Protein AF-A0A4S4A2S8-F1 (afdb_monomer)

Mean predicted aligned error: 8.16 Å

Sequence (67 aa):
MNKAKLYKIIDLLDEIRIVNEMIQLHLSHNDVAMMLGQYQHRKNRLIEDLAYELGQNNSKTTILTGL

Radius of gyration: 14.87 Å; Cα contacts (8 Å, |Δi|>4): 34; chains: 1; bounding box: 27×33×38 Å

Nearest PDB structures (foldseek):
  6b87-assembly1_A-2  TM=9.340E-01  e=3.901E-01  synthetic construct
  8cws-assembly1_B  TM=9.666E-01  e=5.372E-01  synthetic construct
  8cwy-assembly1_F  TM=9.658E-01  e=6.939E-01  synthetic construct
  8cwy-assembly1_B  TM=9.657E-01  e=7.398E-01  synthetic construct
  5lcy-assembly1_C  TM=7.590E-01  e=5.727E-01  Salmonella enterica subsp. enterica serovar Typhimurium

Organism: NCBI:txid2565924

Foldseek 3Di:
DDPVLVVLLVVLVVVLVVLVVVLVVCVVVVHDPVSNVVSVVVNVVSVVVNCVSVVVPPPPPPPPPDD

Solvent-accessible surface area (backbone atoms only — not comparable to full-atom values): 3969 Å² total; per-residue (Å²): 134,56,70,70,60,51,51,53,48,52,53,41,52,53,51,44,50,53,39,50,54,54,40,50,52,34,65,73,66,78,45,64,67,67,61,45,50,52,38,54,53,52,42,52,53,45,50,50,53,45,31,51,72,72,65,50,76,74,70,79,77,77,74,80,74,81,134

pLDDT: mean 83.95, std 18.53, range [37.31, 98.44]

Structure (mmCIF, N/CA/C/O backbone):
data_AF-A0A4S4A2S8-F1
#
_entry.id   AF-A0A4S4A2S8-F1
#
loop_
_atom_site.group_PDB
_atom_site.id
_atom_site.type_symbol
_atom_site.label_atom_id
_atom_site.label_alt_id
_atom_site.label_comp_id
_atom_site.label_asym_id
_atom_site.label_entity_id
_atom_site.label_seq_id
_atom_site.pdbx_PDB_ins_code
_atom_site.Cartn_x
_atom_site.Cartn_y
_atom_site.Cartn_z
_atom_site.occupancy
_atom_site.B_iso_or_equiv
_atom_site.auth_seq_id
_atom_site.auth_comp_id
_atom_site.auth_asym_id
_atom_site.auth_atom_id
_atom_site.pdbx_PDB_model_num
ATOM 1 N N . MET A 1 1 ? -6.654 -1.381 19.803 1.00 75.69 1 MET A N 1
ATOM 2 C CA . MET A 1 1 ? -7.018 -1.390 18.367 1.00 75.69 1 MET A CA 1
ATOM 3 C C . MET A 1 1 ? -8.247 -2.272 18.193 1.00 75.69 1 MET A C 1
ATOM 5 O O . MET A 1 1 ? -8.255 -3.348 18.776 1.00 75.69 1 MET A O 1
ATOM 9 N N . ASN A 1 2 ? -9.305 -1.818 17.510 1.00 89.00 2 ASN A N 1
ATOM 10 C CA . ASN A 1 2 ? -10.514 -2.637 17.321 1.00 89.00 2 ASN A CA 1
ATOM 11 C C . ASN A 1 2 ? -10.353 -3.596 16.119 1.00 89.00 2 ASN A C 1
ATOM 13 O O . ASN A 1 2 ? -9.451 -3.413 15.302 1.00 89.00 2 ASN A O 1
ATOM 17 N N . LYS A 1 3 ? -11.206 -4.629 16.020 1.00 91.50 3 LYS A N 1
ATOM 18 C CA . LYS A 1 3 ? -11.106 -5.652 14.959 1.00 91.50 3 LYS A CA 1
ATOM 19 C C . LYS A 1 3 ? -11.200 -5.058 13.551 1.00 91.50 3 LYS A C 1
ATOM 21 O O . LYS A 1 3 ? -10.414 -5.430 12.694 1.00 91.50 3 LYS A O 1
ATOM 26 N N . ALA A 1 4 ? -12.112 -4.110 13.332 1.00 92.31 4 ALA A N 1
ATOM 27 C CA . ALA A 1 4 ? -12.287 -3.458 12.033 1.00 92.31 4 ALA A CA 1
ATOM 28 C C . ALA A 1 4 ? -11.008 -2.742 11.573 1.00 92.31 4 ALA A C 1
ATOM 30 O O . ALA A 1 4 ?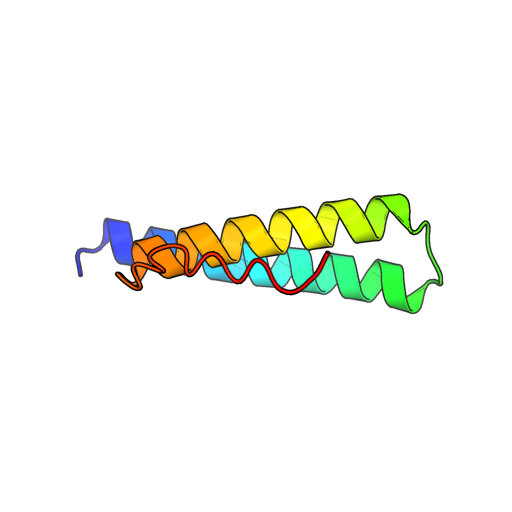 -10.586 -2.878 10.431 1.00 92.31 4 ALA A O 1
ATOM 31 N N . LYS A 1 5 ? -10.349 -2.042 12.498 1.00 92.38 5 LYS A N 1
ATOM 32 C CA . LYS A 1 5 ? -9.080 -1.362 12.257 1.00 92.38 5 LYS A CA 1
ATOM 33 C C . LYS A 1 5 ? -7.944 -2.339 11.949 1.00 92.38 5 LYS A C 1
ATOM 35 O O . LYS A 1 5 ? -7.141 -2.073 11.066 1.00 92.38 5 LYS A O 1
ATOM 40 N N . LEU A 1 6 ? -7.898 -3.481 12.638 1.00 94.31 6 LEU A N 1
ATOM 41 C CA . LEU A 1 6 ? -6.923 -4.535 12.345 1.00 94.31 6 LEU A CA 1
ATOM 42 C C . LEU A 1 6 ? -7.117 -5.115 10.935 1.00 94.31 6 LEU A C 1
ATOM 44 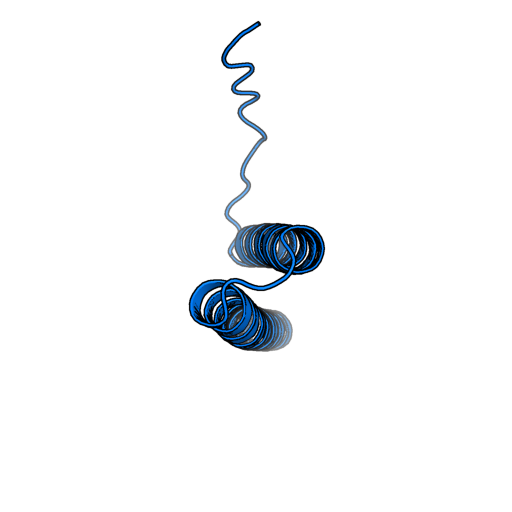O O . LEU A 1 6 ? -6.139 -5.235 10.209 1.00 94.31 6 LEU A O 1
ATOM 48 N N . TYR A 1 7 ? -8.355 -5.433 10.540 1.00 96.88 7 TYR A N 1
ATOM 49 C CA . TYR A 1 7 ? -8.639 -5.932 9.189 1.00 96.88 7 TYR A CA 1
ATOM 50 C C . TYR A 1 7 ? -8.266 -4.911 8.118 1.00 96.88 7 TYR A C 1
ATOM 52 O O . TYR A 1 7 ? -7.550 -5.253 7.189 1.00 96.88 7 TYR A O 1
ATOM 60 N N . LYS A 1 8 ? -8.619 -3.637 8.321 1.00 95.62 8 LYS A N 1
ATOM 61 C CA . LYS A 1 8 ? -8.228 -2.563 7.404 1.00 95.62 8 LYS A CA 1
ATOM 62 C C . LYS A 1 8 ? -6.707 -2.457 7.231 1.00 95.62 8 LYS A C 1
ATOM 64 O O . LYS A 1 8 ? -6.230 -2.241 6.125 1.00 95.62 8 LYS A O 1
ATOM 69 N N . ILE A 1 9 ? -5.939 -2.612 8.311 1.00 96.50 9 ILE A N 1
ATOM 70 C CA . ILE A 1 9 ? -4.470 -2.621 8.244 1.00 96.50 9 ILE A CA 1
ATOM 71 C C . ILE A 1 9 ? -3.958 -3.823 7.441 1.00 96.50 9 I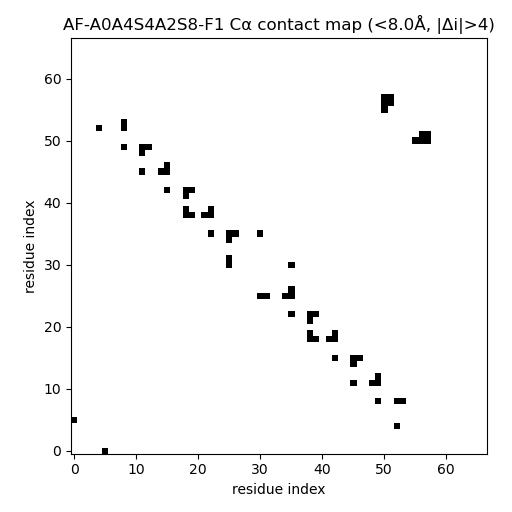LE A C 1
ATOM 73 O O . ILE A 1 9 ? -3.041 -3.659 6.642 1.00 96.50 9 ILE A O 1
ATOM 77 N N . ILE A 1 10 ? -4.536 -5.011 7.638 1.00 97.62 10 ILE A N 1
ATOM 78 C CA . ILE A 1 10 ? -4.169 -6.215 6.877 1.00 97.62 10 ILE A CA 1
ATOM 79 C C . ILE A 1 10 ? -4.451 -6.001 5.384 1.00 97.62 10 ILE A C 1
ATOM 81 O O . ILE A 1 10 ? -3.556 -6.220 4.572 1.00 97.62 10 ILE A O 1
ATOM 85 N N . ASP A 1 11 ? -5.630 -5.481 5.040 1.00 98.00 11 ASP A N 1
ATOM 86 C CA . ASP A 1 11 ? -6.015 -5.201 3.653 1.00 98.00 11 ASP A CA 1
ATOM 87 C C . ASP A 1 11 ? -5.044 -4.208 2.987 1.00 98.00 11 ASP A C 1
ATOM 89 O O . ASP A 1 11 ? -4.585 -4.432 1.866 1.00 98.00 11 ASP A O 1
ATOM 93 N N . LEU A 1 12 ? -4.662 -3.139 3.699 1.00 98.12 12 LEU A N 1
ATOM 94 C CA . LEU A 1 12 ? -3.677 -2.163 3.218 1.00 98.12 12 LEU A CA 1
ATOM 95 C C . LEU A 1 12 ? -2.300 -2.800 2.980 1.00 98.12 12 LEU A C 1
ATOM 97 O O . LEU A 1 12 ? -1.638 -2.482 1.991 1.00 98.12 12 LEU A O 1
ATOM 101 N N . LEU A 1 13 ? -1.854 -3.696 3.865 1.00 98.19 13 LEU A N 1
ATOM 102 C CA . LEU A 1 13 ? -0.577 -4.399 3.707 1.00 98.19 13 LEU A CA 1
ATOM 103 C C . LEU A 1 13 ? -0.587 -5.332 2.491 1.00 98.19 13 LEU A C 1
ATOM 105 O O . LEU A 1 13 ? 0.397 -5.366 1.746 1.00 98.19 13 LEU A O 1
ATOM 109 N N . ASP A 1 14 ? -1.688 -6.046 2.265 1.00 98.44 14 ASP A N 1
ATOM 110 C CA . ASP A 1 14 ? -1.849 -6.900 1.089 1.00 98.44 14 ASP A CA 1
ATOM 111 C C . ASP A 1 14 ? -1.870 -6.084 -0.205 1.00 98.44 14 ASP A C 1
ATOM 113 O O . ASP A 1 14 ? -1.193 -6.437 -1.174 1.00 98.44 14 ASP A O 1
ATOM 117 N N . GLU A 1 15 ? -2.560 -4.943 -0.218 1.00 98.19 15 GLU A N 1
ATOM 118 C CA . GLU A 1 15 ? -2.573 -4.066 -1.387 1.00 98.19 15 GLU A CA 1
ATOM 119 C C . GLU A 1 15 ? -1.182 -3.477 -1.675 1.00 98.19 15 GLU A C 1
ATOM 121 O O . GLU A 1 15 ? -0.735 -3.466 -2.824 1.00 98.19 15 GLU A O 1
ATOM 126 N N . ILE A 1 16 ? -0.443 -3.058 -0.640 1.00 98.19 16 ILE A N 1
ATOM 127 C CA . ILE A 1 16 ? 0.947 -2.593 -0.780 1.00 98.19 16 ILE A CA 1
ATOM 128 C C . ILE A 1 16 ? 1.834 -3.694 -1.368 1.00 98.19 16 ILE A C 1
ATOM 130 O O . ILE A 1 16 ? 2.672 -3.408 -2.229 1.00 98.19 16 ILE A O 1
ATOM 134 N N . ARG A 1 17 ? 1.669 -4.947 -0.924 1.00 98.19 17 ARG A N 1
ATOM 135 C CA . ARG A 1 17 ? 2.415 -6.091 -1.462 1.00 98.19 17 ARG A CA 1
ATOM 136 C C . ARG A 1 17 ? 2.151 -6.266 -2.956 1.00 98.19 17 ARG A C 1
ATOM 138 O O . ARG A 1 17 ? 3.108 -6.288 -3.726 1.00 98.19 17 ARG A O 1
ATOM 145 N N . ILE A 1 18 ? 0.884 -6.284 -3.368 1.00 98.00 18 ILE A N 1
ATOM 146 C CA . ILE A 1 18 ? 0.485 -6.408 -4.779 1.00 98.00 18 ILE A CA 1
ATOM 147 C C . ILE A 1 18 ? 1.067 -5.260 -5.616 1.00 98.00 18 ILE A C 1
ATOM 149 O O . ILE A 1 18 ? 1.637 -5.481 -6.683 1.00 98.00 18 ILE A O 1
ATOM 153 N N . VAL A 1 19 ? 0.982 -4.017 -5.133 1.00 97.44 19 VAL A N 1
ATOM 154 C CA . VAL A 1 19 ? 1.535 -2.861 -5.856 1.00 97.44 19 VAL A CA 1
ATOM 155 C C . VAL A 1 19 ? 3.062 -2.950 -5.975 1.00 97.44 19 VAL A C 1
ATOM 157 O O . VAL A 1 19 ? 3.609 -2.602 -7.020 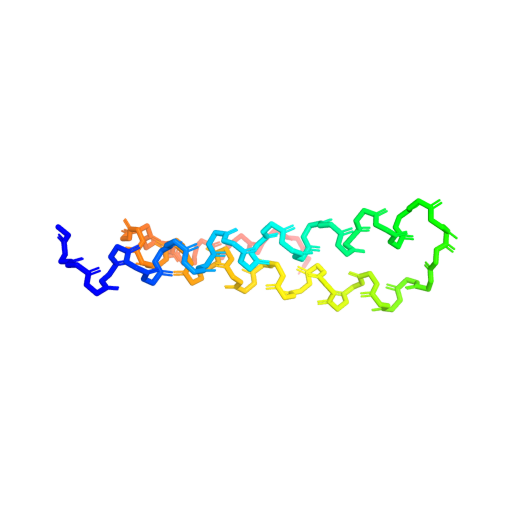1.00 97.44 19 VAL A O 1
ATOM 160 N N . ASN A 1 20 ? 3.766 -3.447 -4.953 1.00 96.44 20 ASN A N 1
ATOM 161 C CA . ASN A 1 20 ? 5.209 -3.684 -5.043 1.00 96.44 20 ASN A CA 1
ATOM 162 C C . ASN A 1 20 ? 5.559 -4.741 -6.100 1.00 96.44 20 ASN A C 1
ATOM 164 O O . ASN A 1 20 ? 6.520 -4.540 -6.840 1.00 96.44 20 ASN A O 1
ATOM 168 N N . GLU A 1 21 ? 4.785 -5.824 -6.201 1.00 95.69 21 GLU A N 1
ATOM 169 C CA . GLU A 1 21 ? 4.963 -6.848 -7.241 1.00 95.69 21 GLU A CA 1
ATOM 170 C C . GLU A 1 21 ? 4.784 -6.233 -8.645 1.00 95.69 21 GLU A C 1
ATOM 172 O O . GLU A 1 21 ? 5.611 -6.454 -9.530 1.00 95.69 21 GLU A O 1
ATOM 177 N N . MET A 1 22 ? 3.789 -5.357 -8.831 1.00 93.81 22 MET A N 1
ATOM 178 C CA . MET A 1 22 ? 3.586 -4.636 -10.097 1.00 93.81 22 MET A CA 1
ATOM 179 C C . MET A 1 22 ? 4.733 -3.677 -10.430 1.00 93.81 22 MET A C 1
ATOM 181 O O . MET A 1 22 ? 5.163 -3.609 -11.583 1.00 93.81 22 MET A O 1
ATOM 185 N N . ILE A 1 23 ? 5.260 -2.955 -9.438 1.00 94.00 23 ILE A N 1
ATOM 186 C CA . ILE A 1 23 ? 6.441 -2.094 -9.608 1.00 94.00 23 ILE A CA 1
ATOM 187 C C . ILE A 1 23 ? 7.645 -2.931 -10.049 1.00 94.00 23 ILE A C 1
ATOM 189 O O . ILE A 1 23 ? 8.329 -2.562 -11.001 1.00 94.00 23 ILE A O 1
ATOM 193 N N . GLN A 1 24 ? 7.893 -4.061 -9.383 1.00 92.88 24 GLN A N 1
ATOM 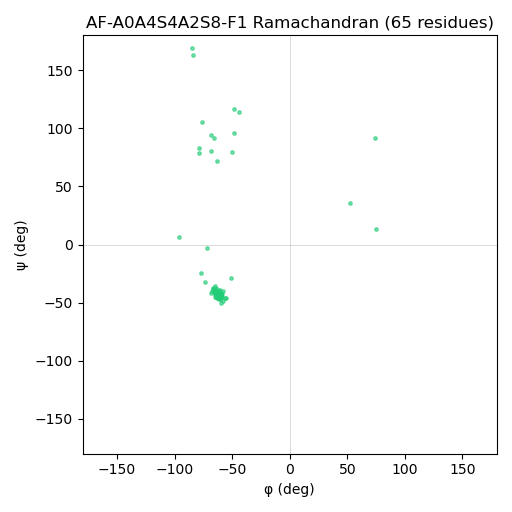194 C CA . GLN A 1 24 ? 8.999 -4.956 -9.724 1.00 92.88 24 GLN A CA 1
ATOM 195 C C . GLN A 1 24 ? 8.865 -5.516 -11.138 1.00 92.88 24 GLN A C 1
ATOM 197 O O . GLN A 1 24 ? 9.860 -5.568 -11.855 1.00 92.88 24 GLN A O 1
ATOM 202 N N . LEU A 1 25 ? 7.649 -5.873 -11.557 1.00 91.31 25 LEU A N 1
ATOM 203 C CA . LEU A 1 25 ? 7.379 -6.339 -12.912 1.00 91.31 25 LEU A CA 1
ATOM 204 C C . LEU A 1 25 ? 7.742 -5.276 -13.958 1.00 91.31 25 LEU A C 1
ATOM 206 O O . LEU A 1 25 ? 8.426 -5.586 -14.925 1.00 91.31 25 LEU A O 1
ATOM 210 N N . HIS A 1 26 ? 7.372 -4.012 -13.754 1.00 87.56 26 HIS A N 1
ATOM 211 C CA . HIS A 1 26 ? 7.692 -2.960 -14.729 1.00 87.56 26 HIS A CA 1
ATOM 212 C C . HIS A 1 26 ? 9.180 -2.576 -14.714 1.00 87.56 26 HIS A C 1
ATOM 214 O O . HIS A 1 26 ? 9.747 -2.269 -15.761 1.00 87.56 26 HIS A O 1
ATOM 220 N N . LEU A 1 27 ? 9.838 -2.644 -13.551 1.00 86.56 27 LEU A N 1
ATOM 221 C CA . LEU A 1 27 ? 11.287 -2.442 -13.441 1.00 86.56 27 LEU A CA 1
ATOM 222 C C . LEU A 1 27 ? 12.086 -3.558 -14.129 1.00 86.56 27 LEU A C 1
ATOM 224 O O . LEU A 1 27 ? 13.118 -3.276 -14.731 1.00 86.56 27 LEU A O 1
ATOM 228 N N . SER A 1 28 ? 11.629 -4.813 -14.055 1.00 82.94 28 SER A N 1
ATOM 229 C CA . SER A 1 28 ? 12.337 -5.957 -14.646 1.00 82.94 28 SER A CA 1
ATOM 230 C C . SER A 1 28 ? 12.182 -6.059 -16.164 1.00 82.94 28 SER A C 1
ATOM 232 O O . SER A 1 28 ? 13.064 -6.606 -16.822 1.00 82.94 28 SER A O 1
ATOM 234 N N . HIS A 1 29 ? 11.108 -5.501 -16.729 1.00 80.06 29 HIS A N 1
ATOM 235 C CA . HIS A 1 29 ? 10.830 -5.542 -18.168 1.00 80.06 29 HIS A CA 1
ATOM 236 C C . HIS A 1 29 ? 11.296 -4.287 -18.925 1.00 80.06 29 HIS A C 1
ATOM 238 O O . HIS A 1 29 ? 11.040 -4.181 -20.123 1.00 80.06 29 HIS A O 1
ATOM 244 N N . ASN A 1 30 ? 12.003 -3.355 -18.264 1.00 68.88 30 ASN A N 1
ATOM 245 C CA . ASN A 1 30 ? 12.370 -2.052 -18.845 1.00 68.88 30 ASN A CA 1
ATOM 246 C C . ASN A 1 30 ? 11.136 -1.314 -19.411 1.00 68.88 30 ASN A C 1
ATOM 248 O O . ASN A 1 30 ? 11.185 -0.672 -20.462 1.00 68.88 30 ASN A O 1
ATOM 252 N N . ASP A 1 31 ? 10.006 -1.475 -18.723 1.00 67.44 31 ASP A N 1
ATOM 253 C CA . ASP A 1 31 ? 8.690 -1.132 -19.238 1.00 67.44 31 ASP A CA 1
ATOM 254 C C . ASP A 1 31 ? 8.347 0.354 -19.019 1.00 67.44 31 ASP A C 1
ATOM 256 O O . ASP A 1 31 ? 9.035 1.092 -18.308 1.00 67.44 31 ASP A O 1
ATOM 260 N N . VAL A 1 32 ? 7.264 0.804 -19.655 1.00 73.50 32 VAL A N 1
ATOM 261 C CA . VAL A 1 32 ? 6.853 2.212 -19.790 1.00 73.50 32 VAL A CA 1
ATOM 262 C C . VAL A 1 32 ? 6.885 2.982 -18.455 1.00 73.50 32 VAL A C 1
ATOM 264 O O . VAL A 1 32 ? 6.077 2.744 -17.554 1.00 73.50 32 VAL A O 1
ATOM 267 N N . ALA A 1 33 ? 7.750 4.003 -18.374 1.00 79.25 33 ALA A N 1
ATOM 268 C CA . ALA A 1 33 ? 7.943 4.870 -17.200 1.00 79.25 33 ALA A CA 1
ATOM 269 C C . ALA A 1 33 ? 6.638 5.469 -16.630 1.00 79.25 33 ALA A C 1
ATOM 271 O O . ALA A 1 33 ? 6.524 5.702 -15.426 1.00 79.25 33 ALA A O 1
ATOM 272 N N . MET A 1 34 ? 5.630 5.679 -17.482 1.00 83.19 34 MET A N 1
ATOM 273 C CA . MET A 1 34 ? 4.310 6.162 -17.075 1.00 83.19 34 MET A CA 1
ATOM 274 C C . MET A 1 34 ? 3.579 5.176 -16.149 1.00 83.19 34 MET A C 1
ATOM 276 O O . MET A 1 34 ? 3.023 5.596 -15.136 1.00 83.19 34 MET A O 1
ATOM 280 N N . MET A 1 35 ? 3.589 3.877 -16.467 1.00 86.69 35 MET A N 1
ATOM 281 C CA . MET A 1 35 ? 2.905 2.853 -15.665 1.00 86.69 35 MET A CA 1
ATOM 282 C C . MET A 1 35 ? 3.598 2.677 -14.315 1.00 86.69 35 MET A C 1
ATOM 284 O O . MET A 1 35 ? 2.942 2.649 -13.274 1.00 86.69 35 MET A O 1
ATOM 288 N N . LEU A 1 36 ? 4.933 2.668 -14.321 1.00 90.50 36 LEU A N 1
ATOM 289 C CA . LEU A 1 36 ? 5.736 2.657 -13.102 1.00 90.50 36 LEU A CA 1
ATOM 290 C C . LEU A 1 36 ? 5.382 3.834 -12.177 1.00 90.50 36 LEU A C 1
ATOM 2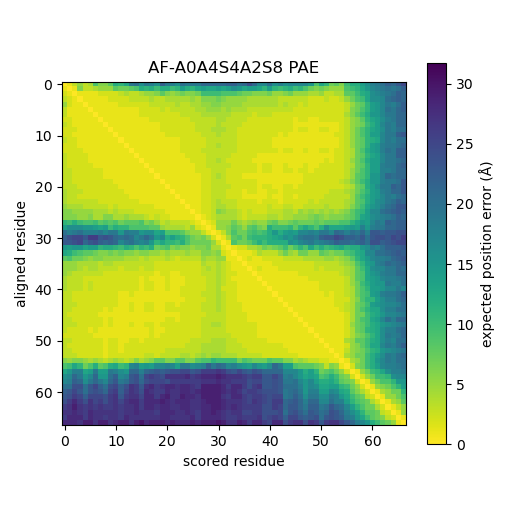92 O O . LEU A 1 36 ? 5.159 3.628 -10.983 1.00 90.50 36 LEU A O 1
ATOM 296 N N . GLY A 1 37 ? 5.258 5.046 -12.729 1.0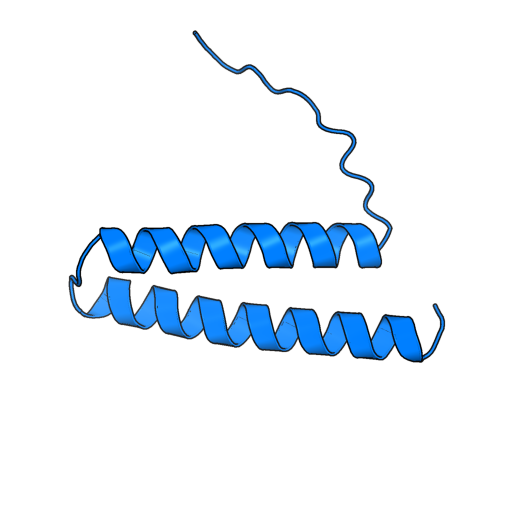0 91.19 37 GLY A N 1
ATOM 297 C CA . GLY A 1 37 ? 4.860 6.234 -11.970 1.00 91.19 37 GLY A CA 1
ATOM 298 C C . GLY A 1 37 ? 3.474 6.108 -11.323 1.00 91.19 37 GLY A C 1
ATOM 299 O O . GLY A 1 37 ? 3.295 6.501 -10.170 1.00 91.19 37 GLY A O 1
ATOM 300 N N . GLN A 1 38 ? 2.504 5.498 -12.013 1.00 93.62 38 GLN A N 1
ATOM 301 C CA . GLN A 1 38 ? 1.165 5.261 -11.458 1.00 93.62 38 GLN A CA 1
ATOM 302 C C . GLN A 1 38 ? 1.200 4.299 -10.264 1.00 93.62 38 GLN A C 1
ATOM 304 O O . GLN A 1 38 ? 0.602 4.586 -9.222 1.00 93.62 38 GLN A O 1
ATOM 309 N N . TYR A 1 39 ? 1.934 3.187 -10.371 1.00 95.12 39 TYR A N 1
ATOM 310 C CA . TYR A 1 39 ? 2.062 2.240 -9.261 1.00 95.12 39 TYR A CA 1
ATOM 311 C C . TYR A 1 39 ? 2.830 2.836 -8.077 1.00 95.12 39 TYR A C 1
ATOM 313 O O . TYR A 1 39 ? 2.436 2.636 -6.929 1.00 95.12 39 TYR A O 1
ATOM 321 N N . GLN A 1 40 ? 3.877 3.626 -8.332 1.00 94.50 40 GLN A N 1
ATOM 322 C CA . GLN A 1 40 ? 4.601 4.348 -7.281 1.00 94.50 40 GLN A CA 1
ATOM 323 C C . GLN A 1 40 ? 3.701 5.355 -6.553 1.00 94.50 40 GLN A C 1
ATOM 325 O O . GLN A 1 40 ? 3.711 5.409 -5.323 1.00 94.50 40 GLN A O 1
ATOM 330 N N . HIS A 1 41 ? 2.874 6.108 -7.284 1.00 95.81 41 HIS A N 1
ATOM 331 C CA . HIS A 1 41 ? 1.920 7.032 -6.674 1.00 95.81 41 HIS A CA 1
ATOM 332 C C . HIS A 1 41 ? 0.885 6.300 -5.807 1.00 95.81 41 HIS A C 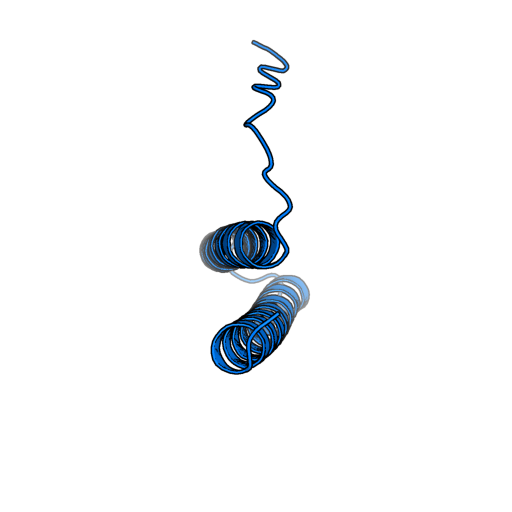1
ATOM 334 O O . HIS A 1 41 ? 0.653 6.690 -4.660 1.00 95.81 41 HIS A O 1
ATOM 340 N N . ARG A 1 42 ? 0.311 5.198 -6.313 1.00 96.94 42 ARG A N 1
ATOM 341 C CA . ARG A 1 42 ? -0.635 4.367 -5.551 1.00 96.94 42 ARG A CA 1
ATOM 342 C C . ARG A 1 42 ? -0.002 3.804 -4.280 1.00 96.94 42 ARG A C 1
ATOM 344 O O . ARG A 1 42 ? -0.611 3.882 -3.219 1.00 96.94 42 ARG A O 1
ATOM 351 N N . LYS A 1 43 ? 1.232 3.296 -4.361 1.00 97.19 43 LYS A N 1
ATOM 352 C CA . LYS A 1 43 ? 1.981 2.808 -3.195 1.00 97.19 43 LYS A CA 1
ATOM 353 C C . LYS A 1 43 ? 2.108 3.882 -2.113 1.00 97.19 43 LYS A C 1
ATOM 355 O O . LYS A 1 43 ? 1.868 3.588 -0.947 1.00 97.19 43 LYS A O 1
ATOM 360 N N . ASN A 1 44 ? 2.463 5.111 -2.488 1.00 96.12 44 ASN A N 1
ATOM 361 C CA . ASN A 1 44 ? 2.622 6.202 -1.525 1.00 96.12 44 ASN A CA 1
ATOM 362 C C . ASN A 1 44 ? 1.306 6.516 -0.805 1.00 96.12 44 ASN A C 1
ATOM 364 O O . ASN A 1 44 ? 1.302 6.636 0.416 1.00 96.12 44 ASN A O 1
ATOM 368 N N . ARG A 1 45 ? 0.184 6.551 -1.535 1.00 97.19 45 ARG A N 1
ATOM 369 C CA . ARG A 1 45 ? -1.151 6.736 -0.944 1.00 97.19 45 ARG A CA 1
ATOM 370 C C . ARG A 1 45 ? -1.508 5.636 0.057 1.00 97.19 45 ARG A C 1
ATOM 372 O O . ARG A 1 45 ? -1.960 5.944 1.152 1.00 97.19 45 ARG A O 1
ATOM 379 N N . LEU A 1 46 ? -1.237 4.374 -0.275 1.00 97.81 46 LEU A N 1
ATOM 380 C CA . LEU A 1 46 ? -1.490 3.253 0.637 1.00 97.81 46 LEU A CA 1
ATOM 381 C C . LEU A 1 46 ? -0.623 3.314 1.901 1.00 97.81 46 LEU A C 1
ATOM 383 O O . LEU A 1 46 ? -1.086 2.969 2.985 1.00 97.81 46 LEU A O 1
ATOM 387 N N . ILE A 1 47 ? 0.626 3.772 1.782 1.00 96.31 47 ILE A N 1
ATOM 388 C CA . ILE A 1 47 ? 1.517 3.974 2.933 1.00 96.31 47 ILE A CA 1
ATOM 389 C C . ILE A 1 47 ? 1.010 5.116 3.824 1.00 96.31 47 ILE A C 1
ATOM 391 O O . ILE A 1 47 ? 1.061 4.989 5.046 1.00 96.31 47 ILE A O 1
ATOM 395 N N . GLU A 1 48 ? 0.511 6.209 3.243 1.00 95.25 48 GLU A N 1
ATOM 396 C CA . GLU A 1 48 ? -0.115 7.306 3.994 1.00 95.25 48 GLU A CA 1
ATOM 397 C C . GLU A 1 48 ? -1.356 6.825 4.759 1.00 95.25 48 GLU A C 1
ATOM 399 O O . GLU A 1 48 ? -1.477 7.089 5.957 1.00 95.25 48 GLU A O 1
ATOM 404 N N . ASP A 1 49 ? -2.229 6.059 4.101 1.00 95.00 49 ASP A N 1
ATOM 405 C CA . ASP A 1 49 ? -3.422 5.480 4.725 1.00 95.00 49 ASP A CA 1
ATOM 406 C C . ASP A 1 49 ? -3.045 4.491 5.842 1.00 95.00 49 ASP A C 1
ATOM 408 O O . ASP A 1 49 ? -3.632 4.515 6.926 1.00 95.00 49 ASP A O 1
ATOM 412 N N . LEU A 1 50 ? -2.015 3.664 5.631 1.00 95.50 50 LEU A N 1
ATOM 413 C CA . LEU A 1 50 ? -1.486 2.758 6.651 1.00 95.50 50 LEU A CA 1
ATOM 414 C C . LEU A 1 50 ? -0.903 3.523 7.844 1.00 95.50 50 LEU A C 1
ATOM 416 O O . LEU A 1 50 ? -1.158 3.153 8.989 1.00 95.50 50 LEU A O 1
ATOM 420 N N . ALA A 1 51 ? -0.136 4.587 7.603 1.00 91.81 51 ALA A N 1
ATOM 421 C CA . ALA A 1 51 ? 0.428 5.422 8.660 1.00 91.81 51 ALA A CA 1
ATOM 422 C C . ALA A 1 51 ? -0.679 6.082 9.495 1.00 91.81 51 ALA A C 1
ATOM 424 O O . ALA A 1 51 ? -0.630 6.038 10.728 1.00 91.81 51 ALA A O 1
ATOM 425 N N . TYR A 1 52 ? -1.713 6.607 8.831 1.00 92.88 52 TYR A N 1
ATOM 426 C CA . TYR A 1 52 ? -2.903 7.147 9.482 1.00 92.88 52 TYR A CA 1
ATOM 427 C C . TYR A 1 52 ? -3.590 6.094 10.360 1.00 92.88 52 TYR A C 1
ATOM 429 O O . TYR A 1 52 ? -3.851 6.338 11.543 1.00 92.88 52 TYR A O 1
ATOM 437 N N . GLU A 1 53 ? -3.818 4.890 9.829 1.00 92.88 53 GLU A N 1
ATOM 438 C CA . GLU A 1 53 ? -4.400 3.801 10.611 1.00 92.88 53 GLU A CA 1
ATOM 439 C C . GLU A 1 53 ? -3.493 3.389 11.776 1.00 92.88 53 GLU A C 1
ATOM 441 O O . GLU A 1 53 ? -3.967 3.181 12.887 1.00 92.88 53 GLU A O 1
ATOM 446 N N . LEU A 1 54 ? -2.177 3.368 11.623 1.00 91.38 54 LEU A N 1
ATOM 447 C CA . LEU A 1 54 ? -1.269 3.073 12.735 1.00 91.38 54 LEU A CA 1
ATOM 448 C C . LEU A 1 54 ? -1.172 4.205 13.774 1.00 91.38 54 LEU A C 1
ATOM 450 O O . LEU A 1 54 ? -0.530 4.029 14.807 1.00 91.38 54 LEU A O 1
ATOM 454 N N . GLY A 1 55 ? -1.843 5.339 13.553 1.00 85.94 55 GLY A N 1
ATOM 455 C CA . GLY A 1 55 ? -1.793 6.498 14.445 1.00 85.94 55 GLY A CA 1
ATOM 456 C C . GLY A 1 55 ? -0.486 7.282 14.332 1.00 85.94 55 GLY A C 1
ATOM 457 O O . GLY A 1 55 ? -0.210 8.135 15.175 1.00 85.94 55 GLY A O 1
ATOM 458 N N . GLN A 1 56 ? 0.302 7.017 13.289 1.00 77.00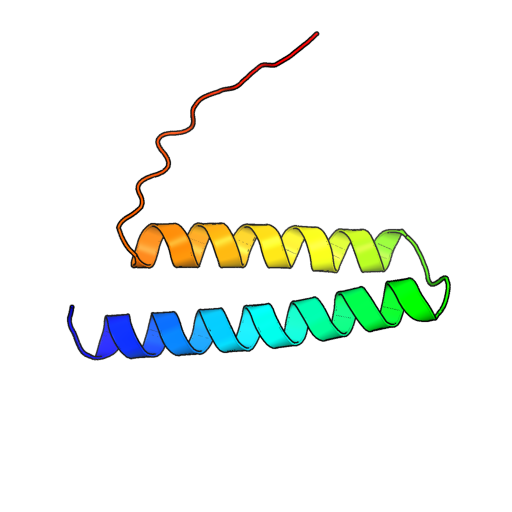 56 GLN A N 1
ATOM 459 C CA . GLN A 1 56 ? 1.451 7.826 12.917 1.00 77.00 56 GLN A CA 1
ATOM 460 C C . GLN A 1 56 ? 0.919 9.060 12.183 1.00 77.00 56 GLN A C 1
ATOM 462 O O . GLN A 1 56 ? 0.839 9.100 10.955 1.00 77.00 56 GLN A O 1
ATOM 467 N N . ASN A 1 57 ? 0.497 10.069 12.949 1.00 55.41 57 ASN A N 1
ATOM 468 C CA . ASN A 1 57 ? 0.231 11.396 12.405 1.00 55.41 57 ASN A CA 1
ATOM 469 C C . ASN A 1 57 ? 1.561 11.974 11.913 1.00 55.41 57 ASN A C 1
ATOM 471 O O . ASN A 1 57 ? 2.275 12.640 12.661 1.00 55.41 57 ASN A O 1
ATOM 475 N N . ASN A 1 58 ? 1.882 11.751 10.639 1.00 53.81 58 ASN A N 1
ATOM 476 C CA . ASN A 1 58 ? 2.812 12.610 9.927 1.00 53.81 58 ASN A CA 1
ATOM 477 C C . ASN A 1 58 ? 2.111 13.959 9.756 1.00 53.81 58 ASN A C 1
ATOM 479 O O . ASN A 1 58 ? 1.545 14.260 8.703 1.00 53.81 58 ASN A O 1
ATOM 483 N N . SER A 1 59 ? 2.123 14.781 10.811 1.00 48.03 59 SER A N 1
ATOM 484 C CA . SER A 1 59 ? 2.077 16.228 10.641 1.00 48.03 59 SER A CA 1
ATOM 485 C C . SER A 1 59 ? 3.050 16.517 9.516 1.00 48.03 59 SER A C 1
ATOM 487 O O . SER A 1 59 ? 4.227 16.191 9.647 1.00 48.03 59 SER A O 1
ATOM 489 N N . LYS A 1 60 ? 2.544 17.001 8.380 1.00 48.03 60 LYS A N 1
ATOM 490 C CA . LYS A 1 60 ? 3.355 17.422 7.245 1.00 48.03 60 LYS A CA 1
ATOM 491 C C . LYS A 1 60 ? 4.466 18.323 7.784 1.00 48.03 60 LYS A C 1
ATOM 493 O O . LYS A 1 60 ? 4.256 19.520 7.960 1.00 48.03 60 LYS A O 1
ATOM 498 N N . THR A 1 61 ? 5.651 17.770 8.031 1.00 42.66 61 THR A N 1
ATOM 499 C CA . THR A 1 61 ? 6.864 18.558 7.951 1.00 42.66 61 THR A CA 1
ATOM 500 C C . THR A 1 61 ? 6.960 18.848 6.475 1.00 42.66 61 THR A C 1
ATOM 502 O O . THR A 1 61 ? 7.401 18.024 5.678 1.00 42.66 61 THR A O 1
ATOM 505 N N . THR A 1 62 ? 6.422 20.007 6.118 1.00 43.91 62 THR A N 1
ATOM 506 C CA . THR A 1 62 ? 6.796 20.780 4.952 1.00 43.91 62 THR A CA 1
ATOM 507 C C . THR A 1 62 ? 8.315 20.905 4.974 1.00 43.91 62 THR A C 1
ATOM 509 O O . THR A 1 62 ? 8.873 21.905 5.409 1.00 43.91 62 THR A O 1
ATOM 512 N N . ILE A 1 63 ? 9.009 19.860 4.535 1.00 42.62 63 ILE A N 1
ATOM 513 C CA . ILE A 1 63 ? 10.345 19.998 4.001 1.00 42.62 63 ILE A CA 1
ATOM 514 C C . ILE A 1 63 ? 10.110 20.517 2.585 1.00 42.62 63 ILE A C 1
ATOM 516 O O . ILE A 1 63 ? 10.133 19.786 1.601 1.00 42.62 63 ILE A O 1
ATOM 520 N N . LEU A 1 64 ? 9.828 21.821 2.513 1.00 42.38 64 LEU A N 1
ATOM 521 C CA . LEU A 1 64 ? 10.254 22.647 1.394 1.00 42.38 64 LEU A CA 1
ATOM 522 C C . LEU A 1 64 ? 11.789 22.640 1.423 1.00 42.38 64 LEU A C 1
ATOM 524 O O . LEU A 1 64 ? 12.431 23.605 1.825 1.00 42.38 64 LEU A O 1
ATOM 528 N N . THR A 1 65 ? 12.396 21.508 1.070 1.00 42.81 65 THR A N 1
ATOM 529 C CA . THR A 1 65 ? 13.765 21.505 0.574 1.00 42.81 65 THR A CA 1
ATOM 530 C C . THR A 1 65 ? 13.699 21.995 -0.854 1.00 42.81 65 THR A C 1
ATOM 532 O O . THR A 1 65 ? 13.287 21.249 -1.737 1.00 42.81 65 THR A O 1
ATOM 535 N N . GLY A 1 66 ? 14.133 23.239 -1.029 1.00 43.25 66 GLY A N 1
ATOM 536 C CA . GLY A 1 66 ? 14.818 23.698 -2.229 1.00 43.25 66 GLY A CA 1
ATOM 537 C C . GLY A 1 66 ? 13.942 23.886 -3.457 1.00 43.25 66 GLY A C 1
ATOM 538 O O . GLY A 1 66 ? 13.810 22.973 -4.267 1.00 43.25 66 GLY A O 1
ATOM 539 N N . LEU A 1 67 ? 13.431 25.104 -3.630 1.00 37.31 67 LEU A N 1
ATOM 540 C CA . LEU A 1 67 ? 13.946 26.097 -4.587 1.00 37.31 67 LEU A CA 1
ATOM 541 C C . LEU A 1 67 ? 13.222 27.432 -4.371 1.00 37.31 67 LEU A C 1
ATOM 543 O O . LEU A 1 67 ? 11.985 27.404 -4.188 1.00 37.31 67 LEU A O 1
#

Secondary structure (DSSP, 8-state):
--HHHHHHHHHHHHHHHHHHHHHHHHHHTT--HHHHHHHHHHHHHHHHHHHHHTT------------